Protein AF-W2MJ15-F1 (afdb_monomer_lite)

pLDDT: mean 83.83, std 13.45, range [39.59, 96.88]

Structure (mmCIF, N/CA/C/O backbone):
data_AF-W2MJ15-F1
#
_entry.id   AF-W2MJ15-F1
#
loop_
_atom_site.group_PDB
_atom_site.id
_atom_site.type_symbol
_atom_site.label_atom_id
_atom_site.label_alt_id
_atom_site.label_comp_id
_atom_site.label_asym_id
_atom_site.label_entity_id
_atom_site.label_seq_id
_atom_site.pdbx_PDB_ins_code
_atom_site.Cartn_x
_atom_site.Cartn_y
_atom_site.Cartn_z
_atom_site.occupancy
_atom_site.B_iso_or_equiv
_atom_site.auth_seq_id
_atom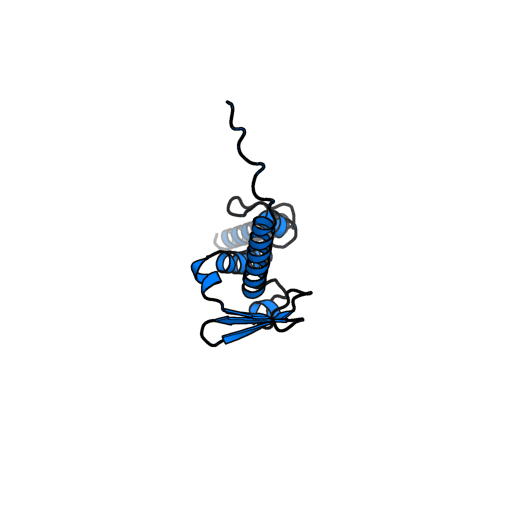_site.auth_comp_id
_atom_site.auth_asym_id
_atom_site.auth_atom_id
_atom_site.pdbx_PDB_model_num
ATOM 1 N N . MET A 1 1 ? -29.053 -12.731 40.026 1.00 67.25 1 MET A N 1
ATOM 2 C CA . MET A 1 1 ? -27.644 -12.267 40.069 1.00 67.25 1 MET A CA 1
ATOM 3 C C . MET A 1 1 ? -26.933 -12.443 38.733 1.00 67.25 1 MET A C 1
ATOM 5 O O . MET A 1 1 ? -26.341 -11.481 38.272 1.00 67.25 1 MET A O 1
ATOM 9 N N . ARG A 1 2 ? -26.995 -13.621 38.093 1.00 82.31 2 ARG A N 1
ATOM 10 C CA . ARG A 1 2 ? -26.316 -13.867 36.808 1.00 82.31 2 ARG A CA 1
ATOM 11 C C . ARG A 1 2 ? -26.894 -13.018 35.661 1.00 82.31 2 ARG A C 1
ATOM 13 O O . ARG A 1 2 ? -26.133 -12.348 34.979 1.00 82.31 2 ARG A O 1
ATOM 20 N N . ASP A 1 3 ? -28.218 -12.925 35.558 1.00 85.88 3 ASP A N 1
ATOM 21 C CA . ASP A 1 3 ? -28.894 -12.143 34.502 1.00 85.88 3 ASP A CA 1
ATOM 22 C C . ASP A 1 3 ? -28.637 -10.633 34.618 1.00 85.88 3 ASP A C 1
ATOM 24 O O . ASP A 1 3 ? -28.480 -9.933 33.623 1.00 85.88 3 ASP A O 1
ATOM 28 N N . SER A 1 4 ? -28.518 -10.136 35.851 1.00 84.25 4 SER A N 1
ATOM 29 C CA . SER A 1 4 ? -28.193 -8.736 36.144 1.00 84.25 4 SER A CA 1
ATOM 30 C C . SER A 1 4 ? -26.771 -8.371 35.698 1.00 84.25 4 SER A C 1
ATOM 32 O O . SER A 1 4 ? -26.545 -7.270 35.207 1.00 84.25 4 SER A O 1
ATOM 34 N N . LEU A 1 5 ? -25.816 -9.299 35.842 1.00 90.06 5 LEU A N 1
ATOM 35 C CA . LEU A 1 5 ? -24.441 -9.120 35.366 1.00 90.06 5 LEU A CA 1
ATOM 36 C C . LEU A 1 5 ? -24.354 -9.194 33.837 1.00 90.06 5 LEU A C 1
ATOM 38 O O . LEU A 1 5 ? -23.642 -8.395 33.239 1.00 90.06 5 LEU A O 1
ATOM 42 N N . VAL A 1 6 ? -25.105 -10.100 33.202 1.00 93.75 6 VAL A N 1
ATOM 43 C CA . VAL A 1 6 ? -25.180 -10.192 31.732 1.00 93.75 6 VAL A CA 1
ATOM 44 C C . VAL A 1 6 ? -25.720 -8.890 31.138 1.00 93.75 6 VAL A C 1
ATOM 46 O O . VAL A 1 6 ? -25.096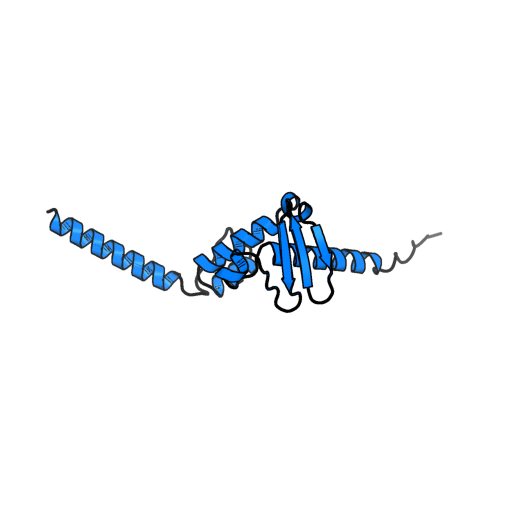 -8.324 30.244 1.00 93.75 6 VAL A O 1
ATOM 49 N N . ALA A 1 7 ? -26.811 -8.356 31.693 1.00 93.12 7 ALA A N 1
ATOM 50 C CA . ALA A 1 7 ? -27.394 -7.096 31.234 1.00 93.12 7 ALA A CA 1
ATOM 51 C C . ALA A 1 7 ? -26.425 -5.904 31.366 1.00 93.12 7 ALA A C 1
ATOM 53 O O . ALA A 1 7 ? -26.382 -5.040 30.487 1.00 93.12 7 ALA A O 1
ATOM 54 N N . LEU A 1 8 ? -25.625 -5.862 32.439 1.00 94.44 8 LEU A N 1
ATOM 55 C CA . LEU A 1 8 ? -24.595 -4.837 32.628 1.00 94.44 8 LEU A CA 1
ATOM 56 C C . LEU A 1 8 ? -23.461 -4.962 31.605 1.00 94.44 8 LEU A C 1
ATOM 58 O O . LEU A 1 8 ? -23.077 -3.951 31.019 1.00 94.44 8 LEU A O 1
ATOM 62 N N . PHE A 1 9 ? -22.963 -6.173 31.343 1.00 93.81 9 PHE A N 1
ATOM 63 C CA . PHE A 1 9 ? -21.920 -6.383 30.334 1.00 93.81 9 PHE A CA 1
ATOM 64 C C . PHE A 1 9 ? -22.399 -6.044 28.919 1.00 93.81 9 PHE A C 1
ATOM 66 O O . PHE A 1 9 ? -21.678 -5.398 28.165 1.00 93.81 9 PHE A O 1
ATOM 73 N N . GLU A 1 10 ? -23.631 -6.406 28.557 1.00 95.50 10 GLU A N 1
ATOM 74 C CA . GLU A 1 10 ? -24.208 -6.033 27.260 1.00 95.50 10 GLU A CA 1
ATOM 75 C C . GLU A 1 10 ? -24.405 -4.520 27.114 1.00 95.50 10 GLU A C 1
ATOM 77 O O . GLU A 1 10 ? -24.287 -3.970 26.018 1.00 95.50 10 GLU A O 1
ATOM 82 N N . TYR A 1 11 ? -24.735 -3.830 28.206 1.00 92.88 11 TYR A N 1
ATOM 83 C CA . TYR A 1 11 ? -24.827 -2.375 28.218 1.00 92.88 11 TYR A CA 1
ATOM 84 C C . TYR A 1 11 ? -23.451 -1.716 28.064 1.00 92.88 11 TYR A C 1
ATOM 86 O O . TYR A 1 11 ? -23.305 -0.824 27.232 1.00 92.88 11 TYR A O 1
ATOM 94 N N . GLN A 1 12 ? -22.439 -2.193 28.797 1.00 93.50 12 GLN A N 1
ATOM 95 C CA . GLN A 1 12 ? -21.060 -1.717 28.655 1.00 93.50 12 GLN A CA 1
ATOM 96 C C . GLN A 1 12 ? -20.537 -1.923 27.236 1.00 93.50 12 GLN A C 1
ATOM 98 O O . GLN A 1 12 ? -20.066 -0.968 26.627 1.00 93.50 12 GLN A O 1
ATOM 103 N N . ARG A 1 13 ? -20.716 -3.121 26.669 1.00 94.50 13 ARG A N 1
ATOM 104 C CA . ARG A 1 13 ? -20.295 -3.413 25.296 1.00 94.50 13 ARG A CA 1
ATOM 105 C C . ARG A 1 13 ? -20.936 -2.461 24.286 1.00 94.50 13 ARG A C 1
ATOM 107 O O . ARG A 1 13 ? -20.241 -1.936 23.432 1.00 94.50 13 ARG A O 1
ATOM 114 N N . ARG A 1 14 ? -22.241 -2.187 24.402 1.00 94.12 14 ARG A N 1
ATOM 115 C CA . ARG A 1 14 ? -22.929 -1.241 23.502 1.00 94.12 14 ARG A CA 1
ATOM 116 C C . ARG A 1 14 ? -22.391 0.182 23.612 1.00 94.12 14 ARG A C 1
ATOM 118 O O . ARG A 1 14 ? -22.300 0.867 22.602 1.00 94.12 14 ARG A O 1
ATOM 125 N N . LEU A 1 15 ? -22.058 0.633 24.820 1.00 90.38 15 LEU A N 1
ATOM 126 C CA . LEU A 1 15 ? -21.438 1.944 25.017 1.00 90.38 15 LEU A CA 1
ATOM 127 C C . LEU A 1 15 ? -20.034 2.002 24.411 1.00 90.38 15 LEU A C 1
ATOM 129 O O . LEU A 1 15 ? -19.679 3.011 23.809 1.00 90.38 15 LEU A O 1
ATOM 133 N N . GLU A 1 16 ? -19.250 0.934 24.550 1.00 87.69 16 GLU A N 1
ATOM 134 C CA . GLU A 1 16 ? -17.928 0.827 23.930 1.00 87.69 16 GLU A CA 1
ATOM 135 C C . GLU A 1 16 ? -18.024 0.794 22.401 1.00 87.69 16 GLU A C 1
ATOM 137 O O . GLU A 1 16 ? -17.285 1.518 21.741 1.00 87.69 16 GLU A O 1
ATOM 142 N N . GLU A 1 17 ? -18.963 0.031 21.839 1.00 86.56 17 GLU A N 1
ATOM 143 C CA . GLU A 1 17 ? -19.242 -0.027 20.397 1.00 86.56 17 GLU A CA 1
ATOM 144 C C . GLU A 1 17 ? -19.699 1.342 19.853 1.00 86.56 17 GLU A C 1
ATOM 146 O O . GLU A 1 17 ? -19.183 1.808 18.837 1.00 86.56 17 GLU A O 1
ATOM 151 N N . ASP A 1 18 ? -20.615 2.034 20.542 1.00 83.38 18 ASP A N 1
ATOM 152 C CA . ASP A 1 18 ? -21.072 3.380 20.164 1.00 83.38 18 ASP A CA 1
ATOM 153 C C . ASP A 1 18 ? -19.929 4.403 20.243 1.00 83.38 18 ASP A C 1
ATOM 155 O O . ASP A 1 18 ? -19.744 5.209 19.328 1.00 83.38 18 ASP A O 1
ATOM 159 N N . TYR A 1 19 ? -19.102 4.332 21.289 1.00 76.00 19 TYR A N 1
ATOM 160 C CA . TYR A 1 19 ? -17.916 5.172 21.420 1.00 76.00 19 TYR A CA 1
ATOM 161 C C . TYR A 1 19 ? -16.901 4.900 20.305 1.00 76.00 19 TYR A C 1
ATOM 163 O O . TYR A 1 19 ? -16.443 5.841 19.661 1.00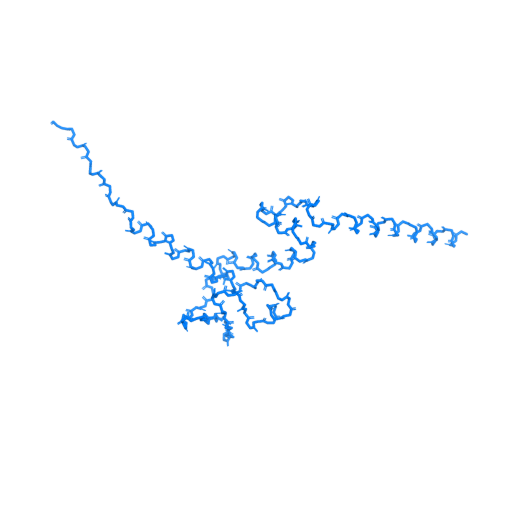 76.00 19 TYR A O 1
ATOM 171 N N . GLN A 1 20 ? -16.590 3.633 20.022 1.00 71.62 20 GLN A N 1
ATOM 172 C CA . GLN A 1 20 ? -15.696 3.254 18.926 1.00 71.62 20 GLN A CA 1
ATOM 173 C C . GLN A 1 20 ? -16.220 3.770 17.586 1.00 71.62 20 GLN A C 1
ATOM 175 O O . GLN A 1 20 ? -15.466 4.410 16.861 1.00 71.62 20 GLN A O 1
ATOM 180 N N . SER A 1 21 ? -17.517 3.613 17.306 1.00 70.81 21 SER A N 1
ATOM 181 C CA . SER A 1 21 ? -18.120 4.097 16.059 1.00 70.81 21 SER A CA 1
ATOM 182 C C . SER A 1 21 ? -18.000 5.617 15.877 1.00 70.81 21 SER A C 1
ATOM 184 O O . SER A 1 21 ? -17.748 6.096 14.773 1.00 70.81 21 SER A O 1
ATOM 186 N N . LYS A 1 22 ? -18.126 6.388 16.966 1.00 68.06 22 LYS A N 1
ATOM 187 C CA . LYS A 1 22 ? -17.999 7.855 16.958 1.00 68.06 22 LYS A CA 1
ATOM 188 C C . LYS A 1 22 ? -16.552 8.318 16.865 1.00 68.06 22 LYS A C 1
ATOM 190 O O . LYS A 1 22 ? -16.281 9.376 16.309 1.00 68.06 22 LYS A O 1
ATOM 195 N N . VAL A 1 23 ? -15.631 7.548 17.431 1.00 63.47 23 VAL A N 1
ATOM 196 C CA . VAL A 1 23 ? -14.199 7.846 17.405 1.00 63.47 23 VAL A CA 1
ATOM 197 C C . VAL A 1 23 ? -13.576 7.450 16.066 1.00 63.47 23 VAL A C 1
ATOM 199 O O . VAL A 1 23 ? -12.610 8.074 15.648 1.00 63.47 23 VAL A O 1
ATOM 202 N N . GLU A 1 24 ? -14.138 6.470 15.360 1.00 62.91 24 GLU A N 1
ATOM 203 C CA . GLU A 1 24 ? -13.685 6.021 14.036 1.00 62.91 24 GLU A CA 1
ATOM 204 C C . GLU A 1 24 ? -14.083 6.941 12.872 1.00 62.91 24 GLU A C 1
ATOM 206 O O . GLU A 1 24 ? -13.841 6.603 11.711 1.00 62.91 24 GLU A O 1
ATOM 211 N N . ILE A 1 25 ? -14.647 8.117 13.159 1.00 66.25 25 ILE A N 1
ATOM 212 C CA . ILE A 1 25 ? -14.897 9.139 12.144 1.00 66.25 25 ILE A CA 1
ATOM 213 C C . ILE A 1 25 ? -13.543 9.624 11.595 1.00 66.25 25 ILE A C 1
ATOM 215 O O . ILE A 1 25 ? -12.684 10.065 12.367 1.00 66.25 25 ILE A O 1
ATOM 219 N N . PRO A 1 26 ? -13.336 9.588 10.266 1.00 64.38 26 PRO A N 1
ATOM 220 C CA . PRO A 1 26 ? -12.159 10.190 9.660 1.00 64.38 26 PRO A CA 1
ATOM 221 C C . PRO A 1 26 ? -12.007 11.652 10.104 1.00 64.38 26 PRO A C 1
ATOM 223 O O . PRO A 1 26 ? -12.924 12.461 9.957 1.00 64.38 26 PRO A O 1
ATOM 226 N N . GLY A 1 27 ? -10.853 11.980 10.683 1.00 66.50 27 GLY A N 1
ATOM 227 C CA . GLY A 1 27 ? -10.457 13.356 11.003 1.00 66.50 27 GLY A CA 1
ATOM 228 C C . GLY A 1 27 ? -10.456 13.681 12.494 1.00 66.50 27 GLY A C 1
ATOM 229 O O . GLY A 1 27 ? -9.949 14.729 12.883 1.00 66.50 27 GLY A O 1
ATOM 230 N N . THR A 1 28 ? -10.968 12.786 13.343 1.00 70.31 28 THR A N 1
ATOM 231 C CA . THR A 1 28 ? -10.972 12.968 14.806 1.00 70.31 28 THR A CA 1
ATOM 232 C C . THR A 1 28 ? -9.845 12.228 15.523 1.00 70.31 28 THR A C 1
ATOM 234 O O . THR A 1 28 ? -9.613 12.458 16.709 1.00 70.31 28 THR A O 1
ATOM 237 N N . LEU A 1 29 ? -9.144 11.336 14.821 1.00 73.19 29 LEU A N 1
ATOM 238 C CA . LEU A 1 29 ? -8.104 10.477 15.376 1.00 73.19 29 LEU A CA 1
ATOM 239 C C . LEU A 1 29 ? -6.706 10.936 14.976 1.00 73.19 29 LEU A C 1
ATOM 241 O O . LEU A 1 29 ? -6.443 11.224 13.813 1.00 73.19 29 LEU A O 1
ATOM 245 N N . ARG A 1 30 ? -5.801 10.922 15.956 1.00 79.56 30 ARG A N 1
ATOM 246 C CA . ARG A 1 30 ? -4.361 11.070 15.757 1.00 79.56 30 ARG A CA 1
ATOM 247 C C . ARG A 1 30 ? -3.645 9.965 16.523 1.00 79.56 30 ARG A C 1
ATOM 249 O O . ARG A 1 30 ? -3.938 9.740 17.695 1.00 79.56 30 ARG A O 1
ATOM 256 N N . ASP A 1 31 ? -2.711 9.304 15.863 1.00 79.75 31 ASP A N 1
ATOM 257 C CA . ASP A 1 31 ? -1.825 8.302 16.437 1.00 79.75 31 ASP A CA 1
ATOM 258 C C . ASP A 1 31 ? -0.406 8.882 16.545 1.00 79.75 31 ASP A C 1
ATOM 260 O O . ASP A 1 31 ? 0.168 9.371 15.573 1.00 79.75 31 ASP A O 1
ATOM 264 N N . VAL A 1 32 ? 0.167 8.849 17.749 1.00 83.56 32 VAL A N 1
ATOM 265 C CA . VAL A 1 32 ? 1.513 9.376 18.033 1.00 83.56 32 VAL A CA 1
ATOM 266 C C . VAL A 1 32 ? 2.605 8.533 17.362 1.00 83.56 32 VAL A C 1
ATOM 268 O O . VAL A 1 32 ? 3.694 9.036 17.100 1.00 83.56 32 VAL A O 1
ATOM 271 N N . ALA A 1 33 ? 2.328 7.262 17.062 1.00 82.19 33 ALA A N 1
ATOM 272 C CA . ALA A 1 33 ? 3.246 6.385 16.340 1.00 82.19 33 ALA A CA 1
ATOM 273 C C . ALA A 1 33 ? 3.218 6.608 14.817 1.00 82.19 33 ALA A C 1
ATOM 275 O O . ALA A 1 33 ? 4.045 6.043 14.098 1.00 82.19 33 ALA A O 1
ATOM 276 N N . TYR A 1 34 ? 2.255 7.379 14.306 1.00 83.38 34 TYR A N 1
ATOM 277 C CA . TYR A 1 34 ? 2.123 7.681 12.884 1.00 83.38 34 TYR A CA 1
ATOM 278 C C . TYR A 1 34 ? 2.859 8.983 12.562 1.00 83.38 34 TYR A C 1
ATOM 280 O O . TYR A 1 34 ? 2.850 9.925 13.354 1.00 83.38 34 TYR A O 1
ATOM 288 N N . THR A 1 35 ? 3.478 9.056 11.380 1.00 85.38 35 THR A N 1
ATOM 289 C CA . THR A 1 35 ? 3.980 10.336 10.857 1.00 85.38 35 THR A CA 1
ATOM 290 C C . THR A 1 35 ? 2.811 11.287 10.596 1.00 85.38 35 THR A C 1
ATOM 292 O O . THR A 1 35 ? 1.649 10.870 10.615 1.00 85.38 35 THR A O 1
ATOM 295 N N . ASP A 1 36 ? 3.078 12.570 10.362 1.00 84.94 36 ASP A N 1
ATOM 296 C CA . ASP A 1 36 ? 2.003 13.530 10.094 1.00 84.94 36 ASP A CA 1
ATOM 297 C C . ASP A 1 36 ? 1.251 13.189 8.793 1.00 84.94 36 ASP A C 1
ATOM 299 O O . ASP A 1 36 ? 0.025 13.290 8.747 1.00 84.94 36 ASP A O 1
ATOM 303 N N . GLU A 1 37 ? 1.939 12.665 7.775 1.00 84.19 37 GLU A N 1
ATOM 304 C CA . GLU A 1 37 ? 1.324 12.178 6.533 1.00 84.19 37 GLU A CA 1
ATOM 305 C C . GLU A 1 37 ? 0.427 10.966 6.798 1.00 84.19 37 GLU A C 1
ATOM 307 O O . GLU A 1 37 ? -0.699 10.888 6.306 1.00 84.19 37 GLU A O 1
ATOM 312 N N . MET A 1 38 ? 0.888 10.032 7.631 1.00 86.44 38 MET A N 1
ATOM 313 C CA . MET A 1 38 ? 0.108 8.847 7.980 1.00 86.44 38 MET A CA 1
ATOM 314 C C . MET A 1 38 ? -1.080 9.197 8.895 1.00 86.44 38 MET A C 1
ATOM 316 O O . MET A 1 38 ? -2.144 8.584 8.804 1.00 86.44 38 MET A O 1
ATOM 320 N N . ASN A 1 39 ? -0.945 10.231 9.728 1.00 85.44 39 ASN A N 1
ATOM 321 C CA . ASN A 1 39 ? -2.052 10.815 10.482 1.00 85.44 39 ASN A CA 1
ATOM 322 C C . ASN A 1 39 ? -3.057 11.538 9.579 1.00 85.44 39 ASN A C 1
ATOM 324 O O . ASN A 1 39 ? -4.251 11.487 9.857 1.00 85.44 39 ASN A O 1
ATOM 328 N N . ALA A 1 40 ? -2.620 12.153 8.477 1.00 85.75 40 ALA A N 1
ATOM 329 C CA . ALA A 1 40 ? -3.536 12.687 7.471 1.00 85.75 40 ALA A CA 1
ATOM 330 C C . ALA A 1 40 ? -4.333 11.559 6.794 1.00 85.75 40 ALA A C 1
ATOM 332 O O . ALA A 1 40 ? -5.550 11.667 6.662 1.00 85.75 40 ALA A O 1
ATOM 333 N N . VAL A 1 41 ? -3.686 10.435 6.459 1.00 85.25 41 VAL A N 1
ATOM 334 C CA . VAL A 1 41 ? -4.373 9.231 5.952 1.00 85.25 41 VAL A CA 1
ATOM 335 C C . VAL A 1 41 ? -5.390 8.703 6.969 1.00 85.25 41 VAL A C 1
ATOM 337 O O . VAL A 1 41 ? -6.534 8.432 6.601 1.00 85.25 41 VAL A O 1
ATOM 340 N N . LEU A 1 42 ? -5.019 8.612 8.251 1.00 84.75 42 LEU A N 1
ATOM 341 C CA . LEU A 1 42 ? -5.935 8.245 9.341 1.00 84.75 42 LEU A CA 1
ATOM 342 C C . LEU A 1 42 ? -7.082 9.257 9.506 1.00 84.75 42 LEU A C 1
ATOM 344 O O . LEU A 1 42 ? -8.198 8.886 9.851 1.00 84.75 42 LEU A O 1
ATOM 348 N N . GLY A 1 43 ? -6.829 10.531 9.218 1.00 84.06 43 GLY A N 1
ATOM 349 C CA . GLY A 1 43 ? -7.834 11.586 9.209 1.00 84.06 43 GLY A CA 1
ATOM 350 C C . GLY A 1 43 ? -8.795 11.531 8.014 1.00 84.06 43 GLY A C 1
ATOM 351 O O . GLY A 1 43 ? -9.872 12.112 8.065 1.00 84.06 43 GLY A O 1
ATOM 352 N N . MET A 1 44 ? -8.439 10.842 6.931 1.00 83.50 44 MET A N 1
ATOM 353 C CA . MET A 1 44 ? -9.266 10.741 5.718 1.00 83.50 44 MET A CA 1
ATOM 354 C C . MET A 1 44 ? -9.963 9.390 5.573 1.00 83.50 44 MET A C 1
ATOM 356 O O . MET A 1 44 ? -10.902 9.250 4.791 1.00 83.50 44 MET A O 1
ATOM 360 N N . THR A 1 45 ? -9.501 8.389 6.314 1.00 83.62 45 THR A N 1
ATOM 361 C CA . THR A 1 45 ? -9.937 7.002 6.183 1.00 83.62 45 THR A CA 1
ATOM 362 C C . THR A 1 45 ? -10.290 6.413 7.544 1.00 83.62 45 THR A C 1
ATOM 364 O O . THR A 1 45 ? -10.136 7.052 8.580 1.00 83.62 45 THR A O 1
ATOM 367 N N . THR A 1 46 ? -10.814 5.192 7.560 1.00 85.12 46 THR A N 1
ATOM 368 C CA . THR A 1 46 ? -11.024 4.462 8.812 1.00 85.12 46 THR A CA 1
ATOM 369 C C . THR A 1 46 ? -9.689 3.958 9.363 1.00 85.12 46 THR A C 1
ATOM 371 O O . THR A 1 46 ? -8.733 3.736 8.616 1.00 85.12 46 THR A O 1
ATOM 374 N N . ARG A 1 47 ? -9.635 3.682 10.674 1.00 84.50 47 ARG A N 1
ATOM 375 C CA . ARG A 1 47 ? -8.435 3.133 11.331 1.00 84.50 47 ARG A CA 1
ATOM 376 C C . ARG A 1 47 ? -7.889 1.892 10.620 1.00 84.50 47 ARG A C 1
ATOM 378 O O . ARG A 1 47 ? -6.694 1.818 10.361 1.00 84.50 47 ARG A O 1
ATOM 385 N N . TRP A 1 48 ? -8.763 0.957 10.247 1.00 87.06 48 TRP A N 1
ATOM 386 C CA . TRP A 1 48 ? -8.347 -0.278 9.581 1.00 87.06 48 TRP A CA 1
ATOM 387 C C . TRP A 1 48 ? -7.712 -0.025 8.200 1.00 87.06 48 TRP A C 1
ATOM 389 O O . TRP A 1 48 ? -6.762 -0.715 7.831 1.00 87.06 48 TRP A O 1
ATOM 399 N N . VAL A 1 49 ? -8.196 0.968 7.437 1.00 89.44 49 VAL A N 1
ATOM 400 C CA . VAL A 1 49 ? -7.610 1.338 6.133 1.00 89.44 49 VAL A CA 1
ATOM 401 C C . VAL A 1 49 ? -6.232 1.943 6.344 1.00 89.44 49 VAL A C 1
ATOM 403 O O . VAL A 1 49 ? -5.283 1.561 5.659 1.00 89.44 49 VAL A O 1
ATOM 406 N N . ALA A 1 50 ? -6.110 2.855 7.310 1.00 89.31 50 ALA A N 1
ATOM 407 C CA . ALA A 1 50 ? -4.838 3.468 7.652 1.00 89.31 50 ALA A CA 1
ATOM 408 C C . ALA A 1 50 ? -3.811 2.406 8.085 1.00 89.31 50 ALA A C 1
ATOM 410 O O . ALA A 1 50 ? -2.701 2.374 7.559 1.00 89.31 50 ALA A O 1
ATOM 411 N N . GLU A 1 51 ? -4.193 1.461 8.945 1.00 90.69 51 GLU A N 1
ATOM 412 C CA . GLU A 1 51 ? -3.331 0.340 9.338 1.00 90.69 51 GLU A CA 1
ATOM 413 C C . GLU A 1 51 ? -2.917 -0.530 8.140 1.00 90.69 51 GLU A C 1
ATOM 415 O O . GLU A 1 51 ? -1.745 -0.897 8.008 1.00 90.69 51 GLU A O 1
ATOM 420 N N . ALA A 1 52 ? -3.845 -0.822 7.222 1.00 93.19 52 ALA A N 1
ATOM 421 C CA . ALA A 1 52 ? -3.544 -1.584 6.014 1.00 93.19 52 ALA A CA 1
ATOM 422 C C . ALA A 1 52 ? -2.525 -0.858 5.119 1.00 93.19 52 ALA A C 1
ATOM 424 O O . ALA A 1 52 ? -1.562 -1.483 4.666 1.00 93.19 52 ALA A O 1
ATOM 425 N N . ILE A 1 53 ? -2.685 0.453 4.908 1.00 92.12 53 ILE A N 1
ATOM 426 C CA . ILE A 1 53 ? -1.732 1.280 4.150 1.00 92.12 53 ILE A CA 1
ATOM 427 C C . ILE A 1 53 ? -0.376 1.298 4.853 1.00 92.12 53 ILE A C 1
ATOM 429 O O . ILE A 1 53 ? 0.642 1.012 4.217 1.00 92.12 53 ILE A O 1
ATOM 433 N N . LYS A 1 54 ? -0.358 1.548 6.167 1.00 91.88 54 LYS A N 1
ATOM 434 C CA . LYS A 1 54 ? 0.871 1.583 6.963 1.00 91.88 54 LYS A CA 1
ATOM 435 C C . LYS A 1 54 ? 1.645 0.272 6.865 1.00 91.88 54 LYS A C 1
ATOM 437 O O . LYS A 1 54 ? 2.855 0.297 6.674 1.00 91.88 54 LYS A O 1
ATOM 442 N N . SER A 1 55 ? 0.956 -0.870 6.907 1.00 93.62 55 SER A N 1
ATOM 443 C CA . SER A 1 55 ? 1.602 -2.182 6.779 1.00 93.62 55 SER A CA 1
ATOM 444 C C . SER A 1 55 ? 2.370 -2.345 5.460 1.00 93.62 55 SER A C 1
ATOM 446 O O . SER A 1 55 ? 3.433 -2.962 5.428 1.00 93.62 55 SER A O 1
ATOM 448 N N . GLN A 1 56 ? 1.854 -1.783 4.361 1.00 94.44 56 GLN A N 1
ATOM 449 C CA . GLN A 1 56 ? 2.531 -1.813 3.065 1.00 94.44 56 GLN A CA 1
ATOM 450 C C . GLN A 1 56 ? 3.644 -0.772 2.985 1.00 94.44 56 GLN A C 1
ATOM 452 O O . GLN A 1 56 ? 4.709 -1.062 2.437 1.00 94.44 56 GLN A O 1
ATOM 457 N N . PHE A 1 57 ? 3.393 0.415 3.535 1.00 90.94 57 PHE A N 1
ATOM 458 C CA . PHE A 1 57 ? 4.340 1.518 3.584 1.00 90.94 57 PHE A CA 1
ATOM 459 C C . PHE A 1 57 ? 5.592 1.142 4.380 1.00 90.94 57 PHE A C 1
ATOM 461 O O . PHE A 1 57 ? 6.690 1.242 3.849 1.00 90.94 57 PHE A O 1
ATOM 468 N N . ASP A 1 58 ? 5.449 0.608 5.595 1.00 91.62 58 ASP A N 1
ATOM 469 C CA . ASP A 1 58 ? 6.578 0.221 6.453 1.00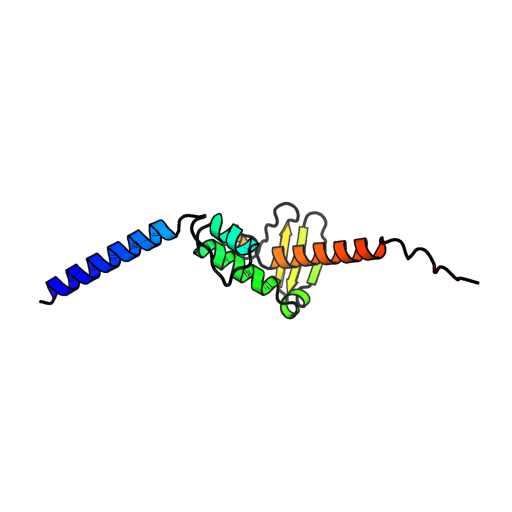 91.62 58 ASP A CA 1
ATOM 470 C C . ASP A 1 58 ? 7.497 -0.797 5.757 1.00 91.62 58 ASP A C 1
ATOM 472 O O . ASP A 1 58 ? 8.721 -0.661 5.770 1.00 91.62 58 ASP A O 1
ATOM 476 N N . VAL A 1 59 ? 6.910 -1.789 5.078 1.00 91.69 59 VAL A N 1
ATOM 477 C CA . VAL A 1 59 ? 7.659 -2.791 4.300 1.00 91.69 59 VAL A CA 1
ATOM 478 C C . VAL A 1 59 ? 8.401 -2.148 3.131 1.00 91.69 59 VAL A C 1
ATOM 480 O O . VAL A 1 59 ? 9.517 -2.555 2.815 1.00 91.69 59 VAL A O 1
ATOM 483 N N . ALA A 1 60 ? 7.782 -1.170 2.473 1.00 90.56 60 ALA A N 1
ATOM 484 C CA . ALA A 1 60 ? 8.415 -0.431 1.393 1.00 90.56 60 ALA A CA 1
ATOM 485 C C . ALA A 1 60 ? 9.480 0.553 1.891 1.00 90.56 60 ALA A C 1
ATOM 487 O O . ALA A 1 60 ? 10.388 0.873 1.127 1.00 90.56 60 ALA A O 1
ATOM 488 N N . MET A 1 61 ? 9.387 1.025 3.139 1.00 87.88 61 MET A N 1
ATOM 489 C CA . MET A 1 61 ? 10.345 1.938 3.767 1.00 87.88 61 MET A CA 1
ATOM 490 C C . MET A 1 61 ? 11.590 1.234 4.320 1.00 87.88 61 MET A C 1
ATOM 492 O O . MET A 1 61 ? 12.668 1.837 4.334 1.00 87.88 61 MET A O 1
ATOM 496 N N . ASP A 1 62 ? 11.500 -0.047 4.677 1.00 90.50 62 ASP A N 1
ATOM 497 C CA . ASP A 1 62 ? 12.674 -0.854 5.023 1.00 90.50 62 ASP A CA 1
ATOM 498 C C . ASP A 1 62 ? 13.619 -0.971 3.814 1.00 90.50 62 ASP A C 1
ATOM 500 O O . ASP A 1 62 ? 13.290 -1.597 2.803 1.00 90.50 62 ASP A O 1
ATOM 504 N N . SER A 1 63 ? 14.810 -0.371 3.916 1.00 86.38 63 SER A N 1
ATOM 505 C CA . SER A 1 63 ? 15.802 -0.359 2.836 1.00 86.38 63 SER A CA 1
ATOM 506 C C . SER A 1 63 ? 16.224 -1.763 2.413 1.00 86.38 63 SER A C 1
ATOM 508 O O . SER A 1 63 ? 16.311 -2.034 1.221 1.00 86.38 63 SER A O 1
ATOM 510 N N . LYS A 1 64 ? 16.382 -2.703 3.352 1.00 89.00 64 LYS A N 1
ATOM 511 C CA . LYS A 1 64 ? 16.787 -4.081 3.031 1.00 89.00 64 LYS A CA 1
ATOM 512 C C . LYS A 1 64 ? 15.736 -4.782 2.183 1.00 89.00 64 LYS A C 1
ATOM 514 O O . LYS A 1 64 ? 16.063 -5.593 1.317 1.00 89.00 64 LYS A O 1
ATOM 519 N N . ILE A 1 65 ? 14.464 -4.499 2.454 1.00 86.69 65 ILE A N 1
ATOM 520 C CA . ILE A 1 65 ? 13.358 -5.076 1.700 1.00 86.69 65 ILE A CA 1
ATOM 521 C C . ILE A 1 65 ? 13.213 -4.359 0.357 1.00 86.69 65 ILE A C 1
ATOM 523 O O . ILE A 1 65 ? 13.111 -5.038 -0.665 1.00 86.69 65 ILE A O 1
ATOM 527 N N . ALA A 1 66 ? 13.253 -3.027 0.337 1.00 84.94 66 ALA A N 1
ATOM 528 C CA . ALA A 1 66 ? 13.168 -2.224 -0.880 1.00 84.94 66 ALA A CA 1
ATOM 529 C C . ALA A 1 66 ? 14.263 -2.598 -1.895 1.00 84.94 66 ALA A C 1
ATOM 531 O O . ALA A 1 66 ? 13.957 -2.845 -3.062 1.00 84.94 66 ALA A O 1
ATOM 532 N N . ASP A 1 67 ? 15.505 -2.756 -1.430 1.00 86.50 67 ASP A N 1
ATOM 533 C CA . ASP A 1 67 ? 16.665 -3.110 -2.256 1.00 86.50 67 ASP A CA 1
ATOM 534 C C . ASP A 1 67 ? 16.598 -4.545 -2.800 1.00 86.50 67 ASP A C 1
ATOM 536 O O . ASP A 1 67 ? 17.249 -4.875 -3.790 1.00 86.50 67 ASP A O 1
ATOM 540 N N . SER A 1 68 ? 15.781 -5.410 -2.187 1.00 90.94 68 SER A N 1
ATOM 541 C CA . SER A 1 68 ? 15.566 -6.782 -2.662 1.00 90.94 68 SER A CA 1
ATOM 542 C C . SER A 1 68 ? 14.598 -6.887 -3.848 1.00 90.94 68 SER A C 1
ATOM 544 O O . SER A 1 68 ? 14.465 -7.967 -4.428 1.00 90.94 68 SER A O 1
ATOM 546 N N . TYR A 1 69 ? 13.911 -5.798 -4.209 1.00 92.12 69 TYR A N 1
ATOM 547 C CA . TYR A 1 69 ? 13.066 -5.748 -5.400 1.00 92.12 69 TYR A CA 1
ATOM 548 C C . TYR A 1 69 ? 13.876 -5.331 -6.631 1.00 92.12 69 TYR A C 1
ATOM 550 O O . TYR A 1 69 ? 14.627 -4.354 -6.614 1.00 92.12 69 TYR A O 1
ATOM 558 N N . ALA A 1 70 ? 13.662 -6.031 -7.743 1.00 92.75 70 ALA A N 1
ATOM 559 C CA . ALA A 1 70 ? 14.130 -5.600 -9.051 1.00 92.75 70 ALA A CA 1
ATOM 560 C C . ALA A 1 70 ? 12.990 -4.923 -9.822 1.00 92.75 70 ALA A C 1
ATOM 562 O O . ALA A 1 70 ? 11.825 -5.297 -9.699 1.00 92.75 70 ALA A O 1
ATOM 563 N N . PHE A 1 71 ? 13.334 -3.913 -10.621 1.00 93.44 71 PHE A N 1
ATOM 564 C CA . PHE A 1 71 ? 12.369 -3.093 -11.352 1.00 93.44 71 PHE A CA 1
ATOM 565 C C . PHE A 1 71 ? 12.752 -3.051 -12.823 1.00 93.44 71 PHE A C 1
ATOM 567 O O . PHE A 1 71 ? 13.895 -2.727 -13.159 1.00 93.44 71 PHE A O 1
ATOM 574 N N . ARG A 1 72 ? 11.787 -3.327 -13.696 1.00 94.00 72 ARG A N 1
ATOM 575 C CA . ARG A 1 72 ? 11.914 -3.183 -15.146 1.00 94.00 72 ARG A CA 1
ATOM 576 C C . ARG A 1 72 ? 10.874 -2.189 -15.634 1.00 94.00 72 ARG A C 1
ATOM 578 O O . ARG A 1 72 ? 9.685 -2.358 -15.384 1.00 94.00 72 ARG A O 1
ATOM 585 N N . ASP A 1 73 ? 11.338 -1.153 -16.316 1.00 92.88 73 ASP A N 1
ATOM 586 C CA . ASP A 1 73 ? 10.463 -0.170 -16.940 1.00 92.88 73 ASP A CA 1
ATOM 587 C C . ASP A 1 73 ? 9.965 -0.698 -18.294 1.00 92.88 73 ASP A C 1
ATOM 589 O O . ASP A 1 73 ? 10.777 -1.010 -19.165 1.00 92.88 73 ASP A O 1
ATOM 593 N N . ASN A 1 74 ? 8.644 -0.788 -18.457 1.00 92.38 74 ASN A N 1
ATOM 594 C CA . ASN A 1 74 ? 7.975 -1.233 -19.680 1.00 92.38 74 ASN A CA 1
ATOM 595 C C . ASN A 1 74 ? 7.133 -0.103 -20.308 1.00 92.38 74 ASN A C 1
ATOM 597 O O . ASN A 1 74 ? 6.099 -0.355 -20.928 1.00 92.38 74 ASN A O 1
ATOM 601 N N . GLY A 1 75 ? 7.524 1.159 -20.115 1.00 91.50 75 GLY A N 1
ATOM 602 C CA . GLY A 1 75 ? 6.804 2.315 -20.647 1.00 91.50 75 GLY A CA 1
ATOM 603 C C . GLY A 1 75 ? 5.663 2.735 -19.727 1.00 91.50 75 GLY A C 1
ATOM 604 O O . GLY A 1 75 ? 5.910 3.407 -18.730 1.00 91.50 75 GLY A O 1
ATOM 605 N N . ALA A 1 76 ? 4.424 2.352 -20.042 1.00 93.12 76 ALA A N 1
ATOM 606 C CA . ALA A 1 76 ? 3.251 2.693 -19.222 1.00 93.12 76 ALA A CA 1
ATOM 607 C C . ALA A 1 76 ? 3.197 1.919 -17.888 1.00 93.12 76 ALA A C 1
ATOM 609 O O . ALA A 1 76 ? 2.502 2.315 -16.954 1.00 93.12 76 ALA A O 1
ATOM 610 N N . HIS A 1 77 ? 3.942 0.816 -17.797 1.00 94.44 77 HIS A N 1
ATOM 611 C CA . HIS A 1 77 ? 3.942 -0.077 -16.643 1.00 94.44 77 HIS A CA 1
ATOM 612 C C . HIS A 1 77 ? 5.368 -0.299 -16.127 1.00 94.44 77 HIS A C 1
ATOM 614 O O . HIS A 1 77 ? 6.348 -0.129 -16.855 1.00 94.44 77 HIS A O 1
ATOM 620 N N . VAL A 1 78 ? 5.482 -0.721 -14.873 1.00 95.50 78 VAL A N 1
ATOM 621 C CA . VAL A 1 78 ? 6.715 -1.186 -14.237 1.00 95.50 78 VAL A CA 1
ATOM 622 C C . VAL A 1 78 ? 6.502 -2.625 -13.790 1.00 95.50 78 VAL A C 1
ATOM 624 O O . VAL A 1 78 ? 5.559 -2.913 -13.059 1.00 95.50 78 VAL A O 1
ATOM 627 N N . THR A 1 79 ? 7.383 -3.532 -14.204 1.00 96.62 79 THR A N 1
ATOM 628 C CA . THR A 1 79 ? 7.438 -4.870 -13.610 1.00 96.62 79 THR A CA 1
ATOM 629 C C . THR A 1 79 ? 8.293 -4.810 -12.355 1.00 96.62 79 THR A C 1
ATOM 631 O O . THR A 1 79 ? 9.469 -4.445 -12.417 1.00 96.62 79 THR A O 1
ATOM 634 N N . VAL A 1 80 ? 7.706 -5.192 -11.228 1.00 95.75 80 VAL A N 1
ATOM 635 C CA . VAL A 1 80 ? 8.366 -5.320 -9.930 1.00 95.75 80 VAL A CA 1
ATOM 636 C C . VAL A 1 80 ? 8.551 -6.803 -9.645 1.00 95.75 80 VAL A C 1
ATOM 638 O O . VAL A 1 80 ? 7.572 -7.544 -9.600 1.00 95.75 80 VAL A O 1
ATOM 641 N N . SER A 1 81 ? 9.788 -7.258 -9.453 1.00 94.81 81 SER A N 1
ATOM 642 C CA . SER A 1 81 ? 10.077 -8.668 -9.199 1.00 94.81 81 SER A CA 1
ATOM 643 C C . SER A 1 81 ? 10.842 -8.897 -7.904 1.00 94.81 81 SER A C 1
ATOM 645 O O . SER A 1 81 ? 11.699 -8.110 -7.502 1.00 94.81 81 SER A O 1
ATOM 647 N N . ARG A 1 82 ? 10.496 -9.987 -7.215 1.00 92.06 82 ARG A N 1
ATOM 648 C CA . ARG A 1 82 ? 11.157 -10.438 -5.985 1.00 92.06 82 ARG A CA 1
ATOM 649 C C . ARG A 1 82 ? 10.934 -11.929 -5.789 1.00 92.06 82 ARG A C 1
ATOM 651 O O . ARG A 1 82 ? 9.807 -12.406 -5.899 1.00 92.06 82 ARG A O 1
ATOM 658 N N . ASN A 1 83 ? 11.996 -12.661 -5.453 1.00 90.12 83 ASN A N 1
ATOM 659 C CA . ASN A 1 83 ? 11.950 -14.102 -5.165 1.00 90.12 83 ASN A CA 1
ATOM 660 C C . ASN A 1 83 ? 11.241 -14.931 -6.260 1.00 90.12 83 ASN A C 1
ATOM 662 O O . ASN A 1 83 ? 10.447 -15.818 -5.953 1.00 90.12 83 ASN A O 1
ATOM 666 N N . GLY A 1 84 ? 11.480 -14.607 -7.535 1.00 88.94 84 GLY A N 1
ATOM 667 C CA . GLY A 1 84 ? 10.883 -15.315 -8.676 1.00 88.94 84 GLY A CA 1
ATOM 668 C C . GLY A 1 84 ? 9.406 -15.004 -8.943 1.00 88.94 84 GLY A C 1
ATOM 669 O O . GLY A 1 84 ? 8.820 -15.618 -9.828 1.00 88.94 84 GLY A O 1
ATOM 670 N N . ARG A 1 85 ? 8.798 -14.065 -8.207 1.00 93.12 85 ARG A N 1
ATOM 671 C CA . ARG A 1 85 ? 7.467 -13.523 -8.513 1.00 93.12 85 ARG A CA 1
ATOM 672 C C . ARG A 1 85 ? 7.608 -12.174 -9.192 1.00 93.12 85 ARG A C 1
ATOM 674 O O . ARG A 1 85 ? 8.458 -11.380 -8.790 1.00 93.12 85 ARG A O 1
ATOM 681 N N . GLU A 1 86 ? 6.756 -11.926 -10.172 1.00 95.94 86 GLU A N 1
ATOM 682 C CA . GLU A 1 86 ? 6.681 -10.667 -10.903 1.00 95.94 86 GLU A CA 1
ATOM 683 C C . GLU A 1 86 ? 5.284 -10.078 -10.750 1.00 95.94 86 GLU A C 1
ATOM 685 O O . GLU A 1 86 ? 4.299 -10.814 -10.721 1.00 95.94 86 GLU A O 1
ATOM 690 N N . TYR A 1 87 ? 5.232 -8.759 -10.631 1.00 96.19 87 TYR A N 1
ATOM 691 C CA . TYR A 1 87 ? 4.009 -7.984 -10.501 1.00 96.19 87 TYR A CA 1
ATOM 692 C C . TYR A 1 87 ? 4.060 -6.822 -11.475 1.00 96.19 87 TYR A C 1
ATOM 694 O O . TYR A 1 87 ? 5.103 -6.178 -11.626 1.00 96.19 87 TYR A O 1
ATOM 702 N N . LEU A 1 88 ? 2.940 -6.536 -12.118 1.00 96.88 88 LEU A N 1
ATOM 703 C CA . LEU A 1 88 ? 2.793 -5.415 -13.024 1.00 96.88 88 LEU A CA 1
ATOM 704 C C . LEU A 1 88 ? 2.137 -4.239 -12.294 1.00 96.88 88 LEU A C 1
ATOM 706 O O . LEU A 1 88 ? 1.059 -4.366 -11.715 1.00 96.88 88 LEU A O 1
ATOM 710 N N . LEU A 1 89 ? 2.810 -3.090 -12.312 1.00 96.44 89 LEU A N 1
ATOM 711 C CA . LEU A 1 89 ? 2.342 -1.827 -11.746 1.00 96.44 89 LEU A CA 1
ATOM 712 C C . LEU A 1 89 ? 2.103 -0.815 -12.871 1.00 96.44 89 LEU A C 1
ATOM 714 O O . LEU A 1 89 ? 3.015 -0.524 -13.641 1.00 96.44 89 LEU A O 1
ATOM 718 N N . GLU A 1 90 ? 0.907 -0.249 -12.951 1.00 95.06 90 GLU A N 1
ATOM 719 C CA . GLU A 1 90 ? 0.587 0.859 -13.854 1.00 95.06 90 GLU A CA 1
ATOM 720 C C . GLU A 1 90 ? 1.091 2.188 -13.264 1.00 95.06 90 GLU A C 1
ATOM 722 O O . GLU A 1 90 ? 0.838 2.488 -12.098 1.00 95.06 90 GLU A O 1
ATOM 727 N N . LYS A 1 91 ? 1.817 2.994 -14.052 1.00 90.81 91 LYS A N 1
ATOM 728 C CA . LYS A 1 91 ? 2.483 4.211 -13.546 1.00 90.81 91 LYS A CA 1
ATOM 729 C C . LYS A 1 91 ? 1.533 5.371 -13.256 1.00 90.81 91 LYS A C 1
ATOM 731 O O . LYS A 1 91 ? 1.820 6.167 -12.372 1.00 90.81 91 LYS A O 1
ATOM 736 N N . GLU A 1 92 ? 0.448 5.497 -14.018 1.00 89.44 92 GLU A N 1
ATOM 737 C CA . GLU A 1 92 ? -0.489 6.619 -13.868 1.00 89.44 92 GLU A CA 1
ATOM 738 C C . GLU A 1 92 ? -1.425 6.420 -12.673 1.00 89.44 92 GLU A C 1
ATOM 740 O O . GLU A 1 92 ? -1.622 7.327 -11.868 1.00 89.44 92 GLU A O 1
ATOM 745 N N . SER A 1 93 ? -1.990 5.219 -12.546 1.00 90.00 93 SER A N 1
ATOM 746 C CA . SER A 1 93 ? -2.979 4.889 -11.516 1.00 90.00 93 SER A CA 1
ATOM 747 C C . SER A 1 93 ? -2.365 4.304 -10.242 1.00 90.00 93 SER A C 1
ATOM 749 O O . SER A 1 93 ? -3.080 4.114 -9.257 1.00 90.00 93 SER A O 1
ATOM 751 N N . TRP A 1 94 ? -1.071 3.961 -10.270 1.00 91.00 94 TRP A N 1
ATOM 752 C CA . TRP A 1 94 ? -0.366 3.221 -9.218 1.00 91.00 94 TRP A CA 1
ATOM 753 C C . TRP A 1 94 ? -1.022 1.881 -8.845 1.00 91.00 94 TRP A C 1
ATOM 755 O O . TRP A 1 94 ? -0.785 1.334 -7.762 1.00 91.00 94 TRP A O 1
ATOM 765 N N . LYS A 1 95 ? -1.837 1.317 -9.745 1.00 94.31 95 LYS A N 1
ATOM 766 C CA . LYS A 1 95 ? -2.493 0.026 -9.538 1.00 94.31 95 LYS A CA 1
ATOM 767 C C . LYS A 1 95 ? -1.545 -1.115 -9.849 1.00 94.31 95 LYS A C 1
ATOM 769 O O . LYS A 1 95 ? -0.906 -1.149 -10.898 1.00 94.31 95 LYS A O 1
ATOM 774 N N . CYS A 1 96 ? -1.482 -2.065 -8.925 1.00 96.31 96 CYS A N 1
ATOM 775 C CA . CYS A 1 96 ? -0.673 -3.266 -9.051 1.00 96.31 96 CYS A CA 1
ATOM 776 C C . CYS A 1 96 ? -1.574 -4.495 -9.189 1.00 96.31 96 CYS A C 1
ATOM 778 O O . CYS A 1 96 ? -2.657 -4.553 -8.608 1.00 96.31 96 CYS A O 1
ATOM 780 N N . ASP A 1 97 ? -1.120 -5.505 -9.918 1.00 96.81 97 ASP A N 1
ATOM 781 C CA . ASP A 1 97 ? -1.799 -6.800 -10.046 1.00 96.81 97 ASP A CA 1
ATOM 782 C C . ASP A 1 97 ? -1.623 -7.735 -8.832 1.00 96.81 97 ASP A C 1
ATOM 784 O O . ASP A 1 97 ? -2.200 -8.818 -8.803 1.00 96.81 97 ASP A O 1
ATOM 788 N N . CYS A 1 98 ? -0.866 -7.335 -7.804 1.00 95.50 98 CYS A N 1
ATOM 789 C CA . CYS A 1 98 ? -0.725 -8.145 -6.596 1.00 95.50 98 CYS A CA 1
ATOM 790 C C . CYS A 1 98 ? -2.040 -8.242 -5.802 1.00 95.50 98 CYS A C 1
ATOM 792 O O . CYS A 1 98 ? -2.812 -7.280 -5.734 1.00 95.50 98 CYS A O 1
ATOM 794 N N . ASP A 1 99 ? -2.232 -9.368 -5.107 1.00 96.44 99 ASP A N 1
ATOM 795 C CA . ASP A 1 99 ? -3.457 -9.684 -4.356 1.00 96.44 99 ASP A CA 1
ATOM 796 C C . ASP A 1 99 ? -3.925 -8.552 -3.436 1.00 96.44 99 ASP A C 1
ATOM 798 O O . ASP A 1 99 ? -5.118 -8.262 -3.358 1.00 96.44 99 ASP A O 1
ATOM 802 N N . PHE A 1 100 ? -2.989 -7.876 -2.760 1.00 94.69 100 PHE A N 1
ATOM 803 C CA . PHE A 1 100 ? -3.312 -6.762 -1.870 1.00 94.69 100 PHE A CA 1
ATOM 804 C C . PHE A 1 100 ? -3.963 -5.602 -2.628 1.00 94.69 100 PHE A C 1
ATOM 806 O O . PHE A 1 100 ? -5.010 -5.113 -2.219 1.00 94.69 100 PHE A O 1
ATOM 813 N N . SER A 1 101 ? -3.364 -5.162 -3.737 1.00 95.69 101 SER A N 1
ATOM 814 C CA . SER A 1 101 ? -3.880 -4.022 -4.500 1.00 95.69 101 SER A CA 1
ATOM 815 C C . SER A 1 101 ? -5.194 -4.376 -5.196 1.00 95.69 101 SER A C 1
ATOM 817 O O . SER A 1 101 ? -6.123 -3.576 -5.171 1.00 95.69 101 SER A O 1
ATOM 819 N N . GLN A 1 102 ? -5.320 -5.597 -5.722 1.00 95.00 102 GLN A N 1
ATOM 820 C CA . GLN A 1 102 ? -6.556 -6.060 -6.359 1.00 95.00 102 GLN A CA 1
ATOM 821 C C . GLN A 1 102 ? -7.718 -6.192 -5.366 1.00 95.00 102 GLN A C 1
ATOM 823 O O . GLN A 1 102 ? -8.833 -5.769 -5.667 1.00 95.00 102 GLN A O 1
ATOM 828 N N . THR A 1 103 ? -7.456 -6.726 -4.171 1.00 94.06 103 THR A N 1
ATOM 829 C CA . THR A 1 103 ? -8.492 -6.935 -3.146 1.00 94.06 103 THR A CA 1
ATOM 830 C C . THR A 1 103 ? -8.877 -5.628 -2.466 1.00 94.06 103 THR A C 1
ATOM 832 O O . THR A 1 103 ? -10.057 -5.331 -2.307 1.00 94.06 103 THR A O 1
ATOM 835 N N . MET A 1 104 ? -7.880 -4.842 -2.059 1.00 92.19 104 MET A N 1
ATOM 836 C CA . MET A 1 104 ? -8.102 -3.661 -1.227 1.00 92.19 104 MET A CA 1
ATOM 837 C C . MET A 1 104 ? -8.367 -2.403 -2.053 1.00 92.19 104 MET A C 1
ATOM 839 O O . MET A 1 104 ? -8.908 -1.443 -1.519 1.00 92.19 104 MET A O 1
ATOM 843 N N . GLN A 1 105 ? -7.965 -2.384 -3.331 1.00 91.81 105 GLN A N 1
ATOM 844 C CA . GLN A 1 105 ? -7.933 -1.179 -4.171 1.00 91.81 105 GLN A CA 1
ATOM 845 C C . GLN A 1 105 ? -7.124 -0.037 -3.523 1.00 91.81 105 GLN A C 1
ATOM 847 O O . GLN A 1 105 ? -7.438 1.140 -3.681 1.00 91.81 105 GLN A O 1
ATOM 852 N N . LEU A 1 106 ? -6.062 -0.399 -2.792 1.00 91.44 106 LEU A N 1
ATOM 853 C CA . LEU A 1 106 ? -5.152 0.515 -2.099 1.00 91.44 106 LEU A CA 1
ATOM 854 C C . LEU A 1 106 ? -3.725 0.419 -2.667 1.00 91.44 106 LEU A C 1
ATOM 856 O O . LEU A 1 106 ? -3.355 -0.624 -3.230 1.00 91.44 106 LEU A O 1
ATOM 860 N N . PRO A 1 107 ? -2.892 1.463 -2.478 1.00 91.56 107 PRO A N 1
ATOM 861 C CA . PRO A 1 107 ? -1.469 1.405 -2.790 1.00 91.56 107 PRO A CA 1
ATOM 862 C C . PRO A 1 107 ? -0.786 0.254 -2.046 1.00 91.56 107 PRO A C 1
ATOM 864 O O . PRO A 1 107 ? -0.846 0.146 -0.820 1.00 91.56 107 PRO A O 1
ATOM 867 N N . CYS A 1 108 ? -0.132 -0.630 -2.796 1.00 95.44 108 CYS A N 1
ATOM 868 C CA . CYS A 1 108 ? 0.619 -1.751 -2.237 1.00 95.44 108 CYS A CA 1
ATOM 869 C C . CYS A 1 108 ? 2.098 -1.398 -2.059 1.00 95.44 108 CYS A C 1
ATOM 871 O O . CYS A 1 108 ? 2.596 -0.423 -2.621 1.00 95.44 108 CYS A O 1
ATOM 873 N N . ARG A 1 109 ? 2.849 -2.249 -1.358 1.00 94.19 109 ARG A N 1
ATOM 874 C CA . ARG A 1 109 ? 4.300 -2.067 -1.198 1.00 94.19 109 ARG A CA 1
ATOM 875 C C . ARG A 1 109 ? 5.061 -1.961 -2.527 1.00 94.19 109 ARG A C 1
ATOM 877 O O .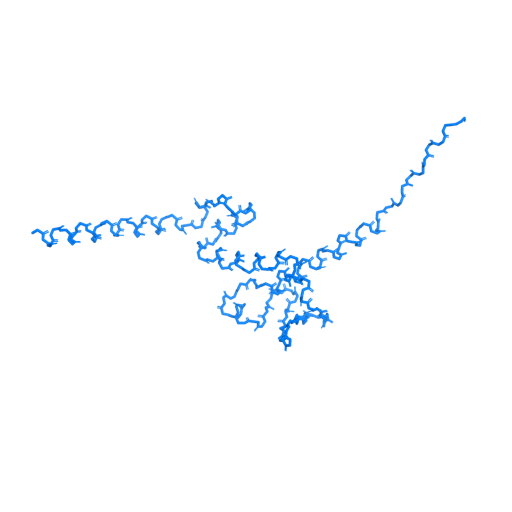 ARG A 1 109 ? 6.070 -1.279 -2.580 1.00 94.19 109 ARG A O 1
ATOM 884 N N . HIS A 1 110 ? 4.589 -2.587 -3.612 1.00 95.19 110 HIS A N 1
ATOM 885 C CA . HIS A 1 110 ? 5.234 -2.462 -4.928 1.00 95.19 110 HIS A CA 1
ATOM 886 C C . HIS A 1 110 ? 5.071 -1.057 -5.521 1.00 95.19 110 HIS A C 1
ATOM 888 O O . HIS A 1 110 ? 6.009 -0.557 -6.143 1.00 95.19 110 HIS A O 1
ATOM 894 N N . ALA A 1 111 ? 3.916 -0.420 -5.298 1.00 94.31 111 ALA A N 1
ATOM 895 C CA . ALA A 1 111 ? 3.683 0.969 -5.680 1.00 94.31 111 ALA A CA 1
ATOM 896 C C . ALA A 1 111 ? 4.643 1.887 -4.913 1.00 94.31 111 ALA A C 1
ATOM 898 O O . ALA A 1 111 ? 5.463 2.559 -5.533 1.00 94.31 111 ALA A O 1
ATOM 899 N N . TRP A 1 112 ? 4.659 1.779 -3.581 1.00 92.75 112 TRP A N 1
ATOM 900 C CA . TRP A 1 112 ? 5.543 2.567 -2.717 1.00 92.75 112 TRP A CA 1
ATOM 901 C C . TRP A 1 112 ? 7.034 2.360 -3.013 1.00 92.75 112 TRP A C 1
ATOM 903 O O . TRP A 1 112 ? 7.786 3.327 -3.103 1.00 92.75 112 TRP A O 1
ATOM 913 N N . CYS A 1 113 ? 7.494 1.119 -3.215 1.00 92.00 113 CYS A N 1
ATOM 914 C CA . CYS A 1 113 ? 8.895 0.875 -3.573 1.00 92.00 113 CYS A CA 1
ATOM 915 C C . CYS A 1 113 ? 9.253 1.481 -4.940 1.00 92.00 113 CYS A C 1
ATOM 917 O O . CYS A 1 113 ? 10.374 1.954 -5.132 1.00 92.00 113 CYS A O 1
ATOM 919 N N . THR A 1 114 ? 8.318 1.460 -5.895 1.00 91.00 114 THR A N 1
ATOM 920 C CA . THR A 1 114 ? 8.530 2.079 -7.209 1.00 91.00 114 THR A CA 1
ATOM 921 C C . THR A 1 114 ? 8.605 3.598 -7.080 1.00 91.00 114 THR A C 1
ATOM 923 O O . THR A 1 114 ? 9.521 4.203 -7.633 1.00 91.00 114 THR A O 1
ATOM 926 N N . GLU A 1 115 ? 7.706 4.203 -6.304 1.00 87.56 115 GLU A N 1
ATOM 927 C CA . GLU A 1 115 ? 7.676 5.642 -6.033 1.00 87.56 115 GLU A CA 1
ATOM 928 C C . GLU A 1 115 ? 8.965 6.126 -5.363 1.00 87.56 115 GLU A C 1
ATOM 930 O O . GLU A 1 115 ? 9.640 7.001 -5.905 1.00 87.56 115 GLU A O 1
ATOM 935 N N . ARG A 1 116 ? 9.406 5.465 -4.282 1.00 85.19 116 ARG A N 1
ATOM 936 C CA . ARG A 1 116 ? 10.701 5.749 -3.633 1.00 85.19 116 ARG A CA 1
ATOM 937 C C . ARG A 1 116 ? 11.866 5.741 -4.616 1.00 85.19 116 ARG A C 1
ATOM 939 O O . ARG A 1 116 ? 12.791 6.546 -4.509 1.00 85.19 116 ARG A O 1
ATOM 946 N N . ARG A 1 117 ? 11.870 4.796 -5.561 1.00 81.88 117 ARG A N 1
ATOM 947 C CA . ARG A 1 117 ? 12.941 4.672 -6.557 1.00 81.88 117 ARG A CA 1
ATOM 948 C C . ARG A 1 117 ? 12.896 5.810 -7.572 1.00 81.88 117 ARG A C 1
ATOM 950 O O . ARG A 1 117 ? 13.957 6.264 -8.002 1.00 81.88 117 ARG A O 1
ATOM 957 N N . VAL A 1 118 ? 11.702 6.256 -7.965 1.00 78.12 118 VAL A N 1
ATOM 958 C CA . VAL A 1 118 ? 11.527 7.449 -8.805 1.00 78.12 118 VAL A CA 1
ATOM 959 C C . VAL A 1 118 ? 12.054 8.673 -8.067 1.00 78.12 118 VAL A C 1
ATOM 961 O O . VAL A 1 118 ? 12.886 9.383 -8.622 1.00 78.12 118 VAL A O 1
ATOM 964 N N . GLU A 1 119 ? 11.666 8.863 -6.809 1.00 74.75 119 GLU A N 1
ATOM 965 C CA . GLU A 1 119 ? 12.126 9.980 -5.983 1.00 74.75 119 GLU A CA 1
ATOM 966 C C . GLU A 1 119 ? 13.649 9.970 -5.811 1.00 74.75 119 GLU A C 1
ATOM 968 O O . GLU A 1 119 ? 14.307 10.953 -6.129 1.00 74.75 119 GLU A O 1
ATOM 973 N N . THR A 1 120 ? 14.239 8.822 -5.461 1.00 75.56 120 THR A N 1
ATOM 974 C CA . THR A 1 120 ? 15.701 8.674 -5.336 1.00 75.56 120 THR A CA 1
ATOM 975 C C . THR A 1 120 ? 16.420 9.025 -6.643 1.00 75.56 120 THR A C 1
ATOM 977 O O . THR A 1 120 ? 17.449 9.702 -6.632 1.00 75.56 120 THR A O 1
ATOM 980 N N . ARG A 1 121 ? 15.880 8.593 -7.794 1.00 74.38 121 ARG A N 1
ATOM 981 C CA . ARG A 1 121 ? 16.430 8.959 -9.108 1.00 74.38 121 ARG A CA 1
ATOM 982 C C . ARG A 1 121 ? 16.322 10.458 -9.357 1.00 74.38 121 ARG A C 1
ATOM 984 O O . ARG A 1 121 ? 17.309 11.050 -9.782 1.00 74.38 121 ARG A O 1
ATOM 991 N N . LEU A 1 122 ? 15.172 11.068 -9.083 1.00 69.56 122 LEU A N 1
ATOM 992 C CA . LEU A 1 122 ? 14.976 12.509 -9.242 1.00 69.56 122 LEU A CA 1
ATOM 993 C C . LEU A 1 122 ? 15.933 13.297 -8.345 1.00 69.56 122 LEU A C 1
ATOM 995 O O . LEU A 1 122 ? 16.625 14.170 -8.857 1.00 69.56 122 LEU A O 1
ATOM 999 N N . SER A 1 123 ? 16.069 12.934 -7.068 1.00 74.44 123 SER A N 1
ATOM 1000 C CA . SER A 1 123 ? 17.036 13.543 -6.149 1.00 74.44 123 SER A CA 1
ATOM 1001 C C . SER A 1 123 ? 18.465 13.440 -6.689 1.00 74.44 123 SER A C 1
ATOM 1003 O O . SER A 1 123 ? 19.161 14.452 -6.775 1.00 74.44 123 SER A O 1
ATOM 1005 N N . SER A 1 124 ? 18.878 12.256 -7.158 1.00 73.88 124 SER A N 1
ATOM 1006 C CA . SER A 1 124 ? 20.215 12.067 -7.739 1.00 73.88 124 SER A CA 1
ATOM 1007 C C . SER A 1 124 ? 20.451 12.911 -8.999 1.00 73.88 124 SER A C 1
ATOM 1009 O O . SER A 1 124 ? 21.537 13.454 -9.182 1.00 73.88 124 SER A O 1
ATOM 1011 N N . LEU A 1 125 ? 19.428 13.081 -9.846 1.00 70.94 125 LEU A N 1
ATOM 1012 C CA . LEU A 1 125 ? 19.499 13.927 -11.040 1.00 70.94 125 LEU A CA 1
ATOM 1013 C C . LEU A 1 125 ? 19.553 15.411 -10.667 1.00 70.94 125 LEU A C 1
ATOM 1015 O O . LEU A 1 125 ? 20.333 16.158 -11.247 1.00 70.94 125 LEU A O 1
ATOM 1019 N N . THR A 1 126 ? 18.763 15.848 -9.684 1.00 72.25 126 THR A N 1
ATOM 1020 C CA . THR A 1 126 ? 18.797 17.237 -9.203 1.00 72.25 126 THR A CA 1
ATOM 1021 C C . THR A 1 126 ? 20.132 17.597 -8.562 1.00 72.25 126 THR A C 1
ATOM 1023 O O . THR A 1 126 ? 20.592 18.725 -8.719 1.00 72.25 126 THR A O 1
ATOM 1026 N N . GLU A 1 127 ? 20.784 16.649 -7.888 1.00 75.88 127 GLU A N 1
ATOM 1027 C CA . GLU A 1 127 ? 22.109 16.852 -7.306 1.00 75.88 127 GLU A CA 1
ATOM 1028 C C . GLU A 1 127 ? 23.194 16.948 -8.385 1.00 75.88 127 GLU A C 1
ATOM 1030 O O . GLU A 1 127 ? 24.031 17.842 -8.319 1.00 75.88 127 GLU A O 1
ATOM 1035 N N . GLN A 1 128 ? 23.120 16.122 -9.435 1.00 70.69 128 GLN A N 1
ATOM 1036 C CA . GLN A 1 128 ? 24.010 16.214 -10.604 1.00 70.69 128 GLN A CA 1
ATOM 1037 C C . GLN A 1 128 ? 23.832 17.509 -11.411 1.00 70.69 128 GLN A C 1
ATOM 1039 O O . GLN A 1 128 ? 24.765 17.960 -12.067 1.00 70.69 128 GLN A O 1
ATOM 1044 N N . LEU A 1 129 ? 22.636 18.100 -11.389 1.00 69.38 129 LEU A N 1
ATOM 1045 C CA . LEU A 1 129 ? 22.331 19.368 -12.059 1.00 69.38 129 LEU A CA 1
ATOM 1046 C C . LEU A 1 129 ? 22.608 20.592 -11.175 1.00 69.38 129 LEU A C 1
ATOM 1048 O O . LEU A 1 129 ? 22.405 21.726 -11.619 1.00 69.38 129 LEU A O 1
ATOM 1052 N N . ARG A 1 130 ? 23.057 20.393 -9.929 1.00 64.00 130 ARG A N 1
ATOM 1053 C CA . ARG A 1 130 ? 23.459 21.491 -9.054 1.00 64.00 130 ARG A CA 1
ATOM 1054 C C . ARG A 1 130 ? 24.748 22.090 -9.633 1.00 64.00 130 ARG A C 1
ATOM 1056 O O . ARG A 1 130 ? 25.710 21.353 -9.814 1.00 64.00 130 ARG A O 1
ATOM 1063 N N . PRO A 1 131 ? 24.789 23.392 -9.963 1.00 63.59 131 PRO A N 1
ATOM 1064 C CA . PRO A 1 131 ? 25.986 23.987 -10.539 1.00 63.59 131 PRO A CA 1
ATOM 1065 C C . PRO A 1 131 ? 27.147 23.864 -9.545 1.00 63.59 131 PRO A C 1
ATOM 1067 O O . PRO A 1 131 ? 27.040 24.337 -8.409 1.00 63.59 131 PRO A O 1
ATOM 1070 N N . ASP A 1 132 ? 28.230 23.214 -9.978 1.00 59.47 132 ASP A N 1
ATOM 1071 C CA . ASP A 1 132 ? 29.492 23.145 -9.246 1.00 59.47 132 ASP A CA 1
ATOM 1072 C C . ASP A 1 132 ? 29.949 24.557 -8.852 1.00 59.47 132 ASP A C 1
ATOM 1074 O O . ASP A 1 132 ? 29.801 25.523 -9.605 1.00 59.47 132 ASP A O 1
ATOM 1078 N N . GLY A 1 133 ? 30.447 24.670 -7.621 1.00 50.09 133 GLY A N 1
ATOM 1079 C CA . GLY A 1 133 ? 30.616 25.921 -6.892 1.00 50.09 133 GLY A CA 1
ATOM 1080 C C . GLY A 1 133 ? 31.281 27.064 -7.661 1.00 50.09 133 GLY A C 1
ATOM 1081 O O . GLY A 1 133 ? 32.279 26.898 -8.361 1.00 50.09 133 GLY A O 1
ATOM 1082 N N . LEU A 1 134 ? 30.765 28.274 -7.419 1.00 45.38 134 LEU A N 1
ATOM 1083 C CA . LEU A 1 134 ? 31.526 29.506 -7.594 1.00 45.38 134 LEU A CA 1
ATOM 1084 C C . LEU A 1 134 ? 32.863 29.346 -6.861 1.00 45.38 134 LEU A C 1
ATOM 1086 O O . LEU A 1 134 ? 32.906 29.175 -5.642 1.00 45.38 134 LEU A O 1
ATOM 1090 N N . GLY A 1 135 ? 33.924 29.331 -7.666 1.00 40.88 135 GLY A N 1
ATOM 1091 C CA . GLY A 1 135 ? 35.296 29.095 -7.264 1.00 40.88 135 GLY A CA 1
ATOM 1092 C C . GLY A 1 135 ? 35.759 29.993 -6.123 1.00 40.88 135 GLY A C 1
ATOM 1093 O O . GLY A 1 135 ? 35.285 31.113 -5.930 1.00 40.88 135 GLY A O 1
ATOM 1094 N N . GLY A 1 136 ? 36.712 29.452 -5.369 1.00 39.59 136 GLY A N 1
ATOM 1095 C CA . GLY A 1 136 ? 37.332 30.098 -4.228 1.00 39.59 136 GLY A CA 1
ATOM 1096 C C . GLY A 1 136 ? 37.796 31.520 -4.530 1.00 39.59 136 GLY A C 1
ATOM 1097 O O . GLY A 1 136 ? 38.497 31.788 -5.504 1.00 39.59 136 GLY A O 1
ATOM 1098 N N . VAL A 1 137 ? 37.435 32.421 -3.622 1.00 43.81 137 VAL A N 1
ATOM 1099 C CA . VAL A 1 137 ? 38.098 33.708 -3.445 1.00 43.81 137 VAL A CA 1
ATOM 1100 C C . VAL A 1 137 ? 39.518 33.412 -2.958 1.00 43.81 137 VAL A C 1
ATOM 1102 O O . VAL A 1 137 ? 39.734 33.145 -1.778 1.00 43.81 137 VAL A O 1
ATOM 1105 N N . ALA A 1 138 ? 40.488 33.423 -3.870 1.00 42.47 138 ALA A N 1
ATOM 1106 C CA . ALA A 1 138 ? 41.891 33.551 -3.505 1.00 42.47 138 ALA A CA 1
ATOM 1107 C C . ALA A 1 138 ? 42.172 35.039 -3.269 1.00 42.47 138 ALA A C 1
ATOM 1109 O O . ALA A 1 138 ? 42.257 35.831 -4.205 1.00 42.47 138 ALA A O 1
ATOM 1110 N N . VAL A 1 139 ? 42.255 35.409 -1.993 1.00 43.75 139 VAL A N 1
ATOM 1111 C CA . VAL A 1 139 ? 42.850 36.665 -1.539 1.00 43.75 139 VAL A CA 1
ATOM 1112 C C . VAL A 1 139 ? 44.361 36.548 -1.735 1.00 43.75 139 VAL A C 1
ATOM 1114 O O . VAL A 1 139 ? 44.985 35.718 -1.077 1.00 43.75 139 VAL A O 1
ATOM 1117 N N . HIS A 1 140 ? 44.930 37.373 -2.611 1.00 45.19 140 HIS A N 1
ATOM 1118 C CA . HIS A 1 140 ? 46.325 37.809 -2.552 1.00 45.19 140 HIS A CA 1
ATOM 1119 C C . HIS A 1 140 ? 46.435 39.245 -3.055 1.00 45.19 140 HIS A C 1
ATOM 1121 O O . HIS A 1 140 ? 45.876 39.530 -4.138 1.00 45.19 140 HIS A O 1
#

Secondary structure (DSSP, 8-state):
-HHHHHHHHHHHHHHHHHHHHHHTSTTS---TTS-HHHHHHHHHS-HHHHHHHHHHHHHHH-HHHHTT-EEEE-SSEEEEEETTEEEEEETTT--B-SHHHHHH-S--HHHHHHHHHHHHHHHHHHHHTSPPP-------

Sequence (140 aa):
MRDSLVALFEYQRRLEEDYQSKVEIPGTLRDVAYTDEMNAVLGMTTRWVAEAIKSQFDVAMDSKIADSYAFRDNGAHVTVSRNGREYLLEKESWKCDCDFSQTMQLPC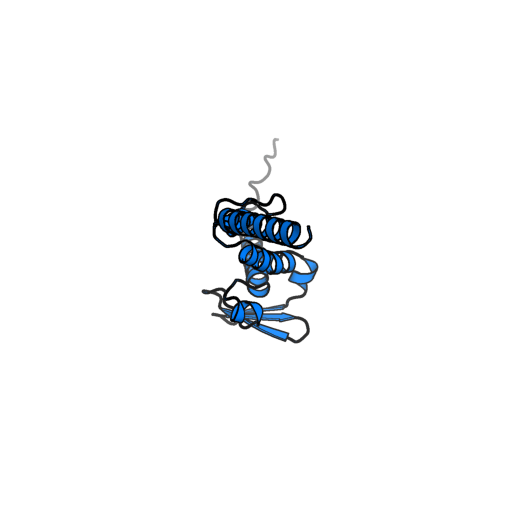RHAWCTERRVETRLSSLTEQLRPDGLGGVAVH

Radius of gyration: 23.62 Å; chains: 1; bounding box: 75×53×61 Å

Foldseek 3Di:
DVVVVVVVVVVVVVVVVVVLVVCQAQQNDDDPPDDVVLRNVSNHHGPVVSVLQVVQLVQLPPPVNLVQWDWDDPDQWIWIDHPHDIWIAGPPLRQIPDPSCVVVVDRGNSSSSVVVVVVVVVVVVVVVVPPDDDDDDDDD

Organism: Phytophthora nicotianae (NCBI:txid4792)